Protein AF-A0A1A8JTX3-F1 (afdb_monomer)

InterPro domains:
  IPR001304 C-type lectin-like [PF00059] (5-75)
  IPR001304 C-type lectin-like [PS50041] (1-64)
  IPR016186 C-type lectin-like/link domain superfamily [G3DSA:3.10.100.10] (1-94)
  IPR016187 C-type lectin fold [SSF56436] (4-77)

Solvent-accessible surface area (backbone atoms only — not comparable to full-atom values): 6863 Å² total; per-residue (Å²): 135,81,84,42,38,27,35,62,55,36,30,18,87,81,49,76,64,56,68,42,47,61,62,56,97,86,43,67,63,82,79,86,75,86,52,62,33,91,81,43,76,76,59,63,30,43,29,33,27,30,29,66,43,98,55,58,72,22,30,39,63,40,55,73,84,82,57,84,59,49,78,60,86,88,79,84,58,95,82,64,70,73,72,72,71,78,78,80,79,73,64,87,81,60,78,64,59,95,95,53,82,82,84,82,132

pLDDT: mean 84.7, std 13.83, range [47.62, 97.5]

Foldseek 3Di:
DDWAKEFDQWWQPPLPQDIFHDDDPNDTDDPPDAAADPCPPVGRTATWIATVPPNHRHIYGDHPPPDDHHYDDDDDDPPDPPPPPPPPPDPPPDDDDPPDDDDDD

Secondary structure (DSSP, 8-state):
----EEEEEEE-SSSSS--EEPPBTTBPPP-----BPTT---SSS-EEEEE-STTTT-EEEE-TTT---EE------TT------------TTSPPPTT--PPP-

Nearest PDB structures (foldseek):
  7jpt-assembly1_A  TM=8.589E-01  e=7.351E-07  Homo sapiens
  8k8h-assembly1_A  TM=8.801E-01  e=5.580E-06  Homo sapiens
  7qsr-assembly1_A  TM=8.232E-01  e=6.709E-06  Homo sapiens
  7jpu-assembly1_D  TM=7.967E-01  e=3.019E-06  Homo sapiens
  7jpu-assembly1_C  TM=8.028E-01  e=3.414E-06  Homo sapiens

Organism: Nothobranchius kuhntae (NCBI:txid321403)

Radius of gyration: 17.93 Å; Cα contacts (8 Å, |Δi|>4): 141; chains: 1; bounding box: 40×23×52 Å

Mean predicted aligned error: 8.35 Å

Sequence (105 aa):
NSSLFYWIGLMDQARKGEYSWLPHNGSSLPLTFTNWNKHQPVSTGGCVAMSGGAALGRWEVKDCKSHKALSVCKQSISSYHVSQLPEHHIDAYAPCPPGWESQSE

Structure (mmCIF, N/CA/C/O backbone):
data_AF-A0A1A8JTX3-F1
#
_entry.id   AF-A0A1A8JTX3-F1
#
loop_
_atom_site.group_PDB
_atom_site.id
_atom_site.type_symbol
_atom_site.label_atom_id
_atom_site.label_alt_id
_atom_site.label_comp_id
_atom_site.label_asym_id
_atom_site.label_entity_id
_atom_site.label_seq_id
_atom_site.pdbx_PDB_ins_code
_atom_site.Cartn_x
_atom_site.Cartn_y
_atom_site.Cartn_z
_atom_site.occupancy
_atom_site.B_iso_or_equiv
_atom_site.a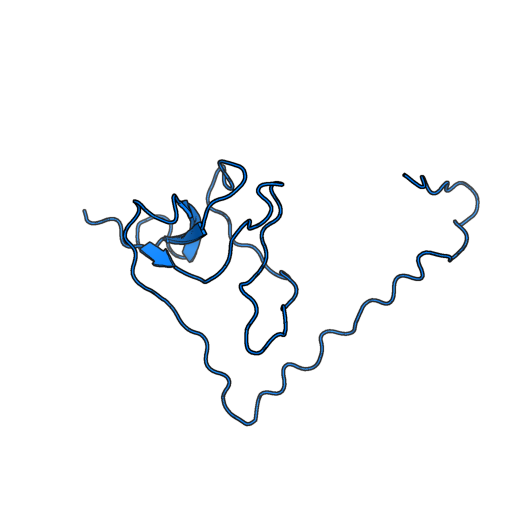uth_seq_id
_atom_site.auth_comp_id
_atom_site.auth_asym_id
_atom_site.auth_atom_id
_atom_site.pdbx_PDB_model_num
ATOM 1 N N . ASN A 1 1 ? -18.515 -5.673 16.742 1.00 47.62 1 ASN A N 1
ATOM 2 C CA . ASN A 1 1 ? -17.543 -6.243 15.790 1.00 47.62 1 ASN A CA 1
ATOM 3 C C . ASN A 1 1 ? -16.593 -5.120 15.394 1.00 47.62 1 ASN A C 1
ATOM 5 O O . ASN A 1 1 ? -17.005 -4.249 14.642 1.00 47.62 1 ASN A O 1
ATOM 9 N N . SER A 1 2 ? -15.422 -5.017 16.028 1.00 54.38 2 SER A N 1
ATOM 10 C CA . SER A 1 2 ? -14.480 -3.918 15.761 1.00 54.38 2 SER A CA 1
ATOM 11 C C . SER A 1 2 ? -13.623 -4.295 14.557 1.00 54.38 2 SER A C 1
ATOM 13 O O . SER A 1 2 ? -12.916 -5.299 14.605 1.00 54.38 2 SER A O 1
ATOM 15 N N . SER A 1 3 ? -13.722 -3.542 13.464 1.00 69.94 3 SER A N 1
ATOM 16 C CA . SER A 1 3 ? -12.886 -3.745 12.281 1.00 69.94 3 SER A CA 1
ATOM 17 C C . SER A 1 3 ? -11.460 -3.300 12.602 1.00 69.94 3 SER A C 1
ATOM 19 O O . SER A 1 3 ? -11.177 -2.105 12.653 1.00 69.94 3 SER A O 1
ATOM 21 N N . LEU A 1 4 ? -10.575 -4.256 12.873 1.00 91.19 4 LEU A N 1
ATOM 22 C CA . LEU A 1 4 ? -9.180 -3.989 13.209 1.00 91.19 4 LEU A CA 1
ATOM 23 C C . LEU A 1 4 ? -8.377 -3.734 11.930 1.00 91.19 4 LEU A C 1
ATOM 25 O O . LEU A 1 4 ? -8.465 -4.519 10.988 1.00 91.19 4 LEU A O 1
ATOM 29 N N . PHE A 1 5 ? -7.594 -2.658 11.901 1.00 96.62 5 PHE A N 1
ATOM 30 C CA . PHE A 1 5 ? -6.755 -2.288 10.762 1.00 96.62 5 PHE A CA 1
ATOM 31 C C . PHE A 1 5 ? -5.334 -1.962 11.209 1.00 96.62 5 PHE A C 1
ATOM 33 O O . PHE A 1 5 ? -5.128 -1.486 12.328 1.00 96.62 5 PHE A O 1
ATOM 40 N N . TYR A 1 6 ? -4.379 -2.167 10.302 1.00 97.38 6 TYR A N 1
ATOM 41 C CA . TYR A 1 6 ? -2.961 -1.902 10.516 1.00 97.38 6 TYR A CA 1
ATOM 42 C C . TYR A 1 6 ? -2.362 -1.132 9.338 1.00 97.38 6 TYR A C 1
ATOM 44 O O . TYR A 1 6 ? -2.363 -1.630 8.216 1.00 97.38 6 TYR A O 1
ATOM 52 N N . TRP A 1 7 ? -1.817 0.057 9.569 1.00 97.50 7 TRP A N 1
ATOM 53 C CA . TRP A 1 7 ? -1.016 0.774 8.583 1.00 97.50 7 TRP A CA 1
ATOM 54 C C . TRP A 1 7 ? 0.259 -0.007 8.263 1.00 97.50 7 TRP A C 1
ATOM 56 O O . TRP A 1 7 ? 0.966 -0.439 9.176 1.00 97.50 7 TRP A O 1
ATOM 66 N N . ILE A 1 8 ? 0.551 -0.156 6.967 1.00 96.25 8 ILE A N 1
ATOM 67 C CA . ILE A 1 8 ? 1.723 -0.906 6.477 1.00 96.25 8 ILE A CA 1
ATOM 68 C C . ILE A 1 8 ? 2.773 -0.031 5.785 1.00 96.25 8 ILE A C 1
ATOM 70 O O . ILE A 1 8 ? 3.781 -0.542 5.319 1.00 96.25 8 ILE A O 1
ATOM 74 N N . GLY A 1 9 ? 2.564 1.286 5.709 1.00 94.75 9 GLY A N 1
ATOM 75 C CA . GLY A 1 9 ? 3.529 2.200 5.089 1.00 94.75 9 GLY A CA 1
ATOM 76 C C . GLY A 1 9 ? 3.588 2.115 3.560 1.00 94.75 9 GLY A C 1
ATOM 77 O O . GLY A 1 9 ? 4.602 2.481 2.979 1.00 94.75 9 GLY A O 1
ATOM 78 N N . LEU A 1 10 ? 2.522 1.640 2.912 1.00 95.69 10 LEU A N 1
ATOM 79 C CA . LEU A 1 10 ? 2.325 1.712 1.463 1.00 95.69 10 LEU A CA 1
ATOM 80 C C . LEU A 1 10 ? 1.337 2.849 1.159 1.00 95.69 10 LEU A C 1
ATOM 82 O O . LEU A 1 10 ? 0.303 2.958 1.829 1.00 95.69 10 LEU A O 1
ATOM 86 N N . MET A 1 11 ? 1.641 3.711 0.188 1.00 94.38 11 MET A N 1
ATOM 87 C CA . MET A 1 11 ? 0.756 4.823 -0.182 1.00 94.38 11 MET A CA 1
ATOM 88 C C . MET A 1 11 ? 0.955 5.277 -1.629 1.00 94.38 11 MET A C 1
ATOM 90 O O . MET A 1 11 ? 2.014 5.065 -2.212 1.00 94.38 11 MET A O 1
ATOM 94 N N . ASP A 1 12 ? -0.051 5.954 -2.177 1.00 93.19 12 ASP A N 1
ATOM 95 C CA . ASP A 1 12 ? 0.058 6.675 -3.447 1.00 93.19 12 ASP A CA 1
ATOM 96 C C . ASP A 1 12 ? 0.301 8.162 -3.150 1.00 93.19 12 ASP A C 1
ATOM 98 O O . ASP A 1 12 ? -0.625 8.926 -2.856 1.00 93.19 12 ASP A O 1
ATOM 102 N N . GLN A 1 13 ? 1.576 8.562 -3.161 1.00 86.69 13 GLN A N 1
ATOM 103 C CA . GLN A 1 13 ? 1.987 9.947 -2.891 1.00 86.69 13 GLN A CA 1
ATOM 104 C C . GLN A 1 13 ? 1.610 10.893 -4.031 1.00 86.69 13 GLN A C 1
ATOM 106 O O . GLN A 1 13 ? 1.200 12.027 -3.779 1.00 86.69 13 GLN A O 1
ATOM 111 N N . ALA A 1 14 ? 1.741 10.430 -5.276 1.00 88.12 14 ALA A N 1
ATOM 112 C CA . ALA A 1 14 ? 1.545 11.251 -6.467 1.00 88.12 14 ALA A CA 1
ATOM 113 C C . ALA A 1 14 ? 0.067 11.389 -6.864 1.00 88.12 14 ALA A C 1
ATOM 115 O O . ALA A 1 14 ? -0.252 12.199 -7.734 1.00 88.12 14 ALA A O 1
ATOM 116 N N . ARG A 1 15 ? -0.830 10.621 -6.229 1.00 88.56 15 ARG A N 1
ATOM 117 C CA . ARG A 1 15 ? -2.255 10.501 -6.574 1.00 88.56 15 ARG A CA 1
ATOM 118 C C . ARG A 1 15 ? -2.470 10.057 -8.021 1.00 88.56 15 ARG A C 1
ATOM 120 O O . ARG A 1 15 ? -3.426 10.486 -8.668 1.00 88.56 15 ARG A O 1
ATOM 127 N N . LYS A 1 16 ? -1.569 9.214 -8.526 1.00 90.88 16 LYS A N 1
ATOM 128 C CA . LYS A 1 16 ? -1.586 8.703 -9.906 1.00 90.88 16 LYS A CA 1
ATOM 129 C C . LYS A 1 16 ? -2.137 7.278 -10.009 1.00 90.88 16 LYS A C 1
ATOM 131 O O . LYS A 1 16 ? -2.260 6.758 -11.108 1.00 90.88 16 LYS A O 1
ATOM 136 N N . GLY A 1 17 ? -2.486 6.660 -8.882 1.00 89.50 17 GLY A N 1
ATOM 137 C CA . GLY A 1 17 ? -2.865 5.248 -8.800 1.00 89.50 17 GLY A CA 1
ATOM 138 C C . GLY A 1 17 ? -1.677 4.306 -8.597 1.00 89.50 17 GLY A C 1
ATOM 139 O O . GLY A 1 17 ? -1.870 3.095 -8.529 1.00 89.50 17 GLY A O 1
ATOM 140 N N . GLU A 1 18 ? -0.464 4.843 -8.461 1.00 91.44 18 GLU A N 1
ATOM 141 C CA . GLU A 1 18 ? 0.749 4.070 -8.206 1.00 91.44 18 GLU A CA 1
ATOM 142 C C . GLU A 1 18 ? 1.090 4.084 -6.719 1.00 91.44 18 GLU A C 1
ATOM 144 O O . GLU A 1 18 ? 1.300 5.135 -6.115 1.00 91.44 18 GLU A O 1
ATOM 149 N N . TYR A 1 19 ? 1.161 2.894 -6.126 1.00 93.62 19 TYR A N 1
ATOM 150 C CA . TYR A 1 19 ? 1.445 2.721 -4.708 1.00 93.62 19 TYR A CA 1
ATOM 151 C C . TYR A 1 19 ? 2.892 2.291 -4.505 1.00 93.62 19 TYR A C 1
ATOM 153 O O . TYR A 1 19 ? 3.335 1.291 -5.070 1.00 93.62 19 TYR A O 1
ATOM 161 N N . SER A 1 20 ? 3.610 3.008 -3.647 1.00 93.50 20 SER A N 1
ATOM 162 C CA . SER A 1 20 ? 4.996 2.708 -3.294 1.00 93.50 20 SER A CA 1
ATOM 163 C C . SER A 1 20 ? 5.181 2.648 -1.783 1.00 93.50 20 SER A C 1
ATOM 165 O O . SER A 1 20 ? 4.408 3.224 -1.004 1.00 93.50 20 SER A O 1
ATOM 167 N N . TRP A 1 21 ? 6.177 1.869 -1.352 1.00 93.25 21 TRP A N 1
ATOM 168 C CA . TRP A 1 21 ? 6.562 1.837 0.052 1.00 93.25 21 TRP A CA 1
ATOM 169 C C . TRP A 1 21 ? 7.120 3.201 0.440 1.00 93.25 21 TRP A C 1
ATOM 171 O O . TRP A 1 21 ? 7.861 3.824 -0.322 1.00 93.25 21 TRP A O 1
ATOM 181 N N . LEU A 1 22 ? 6.794 3.652 1.647 1.00 91.31 22 LEU A N 1
ATOM 182 C CA . LEU A 1 22 ? 7.446 4.812 2.227 1.00 91.31 22 LEU A CA 1
ATOM 183 C C . LEU A 1 22 ? 8.965 4.577 2.260 1.00 91.31 22 LEU A C 1
ATOM 185 O O . LEU A 1 22 ? 9.404 3.498 2.675 1.00 91.31 22 LEU A O 1
ATOM 189 N N . PRO A 1 23 ? 9.772 5.568 1.845 1.00 85.12 23 PRO A N 1
ATOM 190 C CA . PRO A 1 23 ? 11.216 5.425 1.857 1.00 85.12 23 PRO A CA 1
ATOM 191 C C . PRO A 1 23 ? 11.712 5.245 3.293 1.00 85.12 23 PRO A C 1
ATOM 193 O O . PRO A 1 23 ? 11.299 5.960 4.208 1.00 85.12 23 PRO A O 1
ATOM 196 N N . HIS A 1 24 ? 12.633 4.307 3.485 1.00 78.06 24 HIS A N 1
ATOM 197 C CA . HIS A 1 24 ? 13.296 4.062 4.761 1.00 78.06 24 HIS A CA 1
ATOM 198 C C . HIS A 1 24 ? 14.789 4.348 4.593 1.00 78.06 24 HIS A C 1
ATOM 200 O O . HIS A 1 24 ? 15.447 3.753 3.740 1.00 78.06 24 HIS A O 1
ATOM 206 N N . ASN A 1 25 ? 15.331 5.277 5.386 1.00 77.88 25 ASN A N 1
ATOM 207 C CA . ASN A 1 25 ? 16.716 5.758 5.271 1.00 77.88 25 ASN A CA 1
ATOM 208 C C . ASN A 1 25 ? 17.090 6.235 3.851 1.00 77.88 25 ASN A C 1
ATOM 210 O O . ASN A 1 25 ? 18.197 5.996 3.379 1.00 77.88 25 ASN A O 1
ATOM 214 N N . GLY A 1 26 ? 16.147 6.872 3.149 1.00 71.75 26 GLY A N 1
ATOM 215 C CA . GLY A 1 26 ? 16.353 7.372 1.785 1.00 71.75 26 GLY A CA 1
ATOM 216 C C . GLY A 1 26 ? 16.305 6.302 0.688 1.00 71.75 26 GLY A C 1
ATOM 217 O O . GLY A 1 26 ? 16.368 6.653 -0.485 1.00 71.75 26 GLY A O 1
ATOM 218 N N . SER A 1 27 ? 16.144 5.021 1.038 1.00 73.75 27 SER A N 1
ATOM 219 C CA . SER A 1 27 ? 15.948 3.937 0.075 1.00 73.75 27 SER A CA 1
ATOM 220 C C . SER A 1 27 ? 14.461 3.619 -0.082 1.00 73.75 27 SER A C 1
ATOM 222 O O . SER A 1 27 ? 13.742 3.449 0.906 1.00 73.75 27 SER A O 1
ATOM 224 N N . SER A 1 28 ? 14.003 3.542 -1.331 1.00 74.00 28 SER A N 1
ATOM 225 C CA . SER A 1 28 ? 12.694 2.998 -1.688 1.00 74.00 28 SER A CA 1
ATOM 226 C C . SER A 1 28 ? 12.871 1.546 -2.116 1.00 74.00 28 SER A C 1
ATOM 228 O O . SER A 1 28 ? 13.736 1.241 -2.936 1.00 74.00 28 SER A O 1
ATOM 230 N N . LEU A 1 29 ? 12.072 0.646 -1.550 1.00 81.88 29 LEU A N 1
ATOM 231 C CA . LEU A 1 29 ? 12.055 -0.752 -1.967 1.00 81.88 29 LEU A CA 1
ATOM 232 C C . LEU A 1 29 ? 11.008 -0.940 -3.071 1.00 81.88 29 LEU A C 1
ATOM 234 O O . LEU A 1 29 ? 9.916 -0.374 -2.962 1.00 81.88 29 LEU A O 1
ATOM 238 N N . PRO A 1 30 ? 11.286 -1.756 -4.102 1.00 85.19 30 PRO A N 1
ATOM 239 C CA . PRO A 1 30 ? 10.287 -2.066 -5.114 1.00 85.19 30 PRO A CA 1
ATOM 240 C C . PRO A 1 30 ? 9.106 -2.826 -4.494 1.00 85.19 30 PRO A C 1
ATOM 242 O O . PRO A 1 30 ? 9.273 -3.681 -3.616 1.00 85.19 30 PRO A O 1
ATOM 245 N N . LEU A 1 31 ? 7.894 -2.530 -4.964 1.00 89.69 31 LEU A N 1
ATOM 246 C CA . LEU A 1 31 ? 6.696 -3.279 -4.598 1.00 89.69 31 LEU A CA 1
ATOM 247 C C . LEU A 1 31 ? 6.650 -4.589 -5.397 1.00 89.69 31 LEU A C 1
ATOM 249 O O . LEU A 1 31 ? 6.150 -4.630 -6.514 1.00 89.69 31 LEU A O 1
ATOM 253 N N . THR A 1 32 ? 7.190 -5.665 -4.827 1.00 89.81 32 THR A N 1
ATOM 254 C CA . THR A 1 32 ? 7.296 -6.979 -5.496 1.00 89.81 32 THR A CA 1
ATOM 255 C C . THR A 1 32 ? 6.141 -7.932 -5.193 1.00 89.81 32 THR A C 1
ATOM 257 O O . THR A 1 32 ? 5.997 -8.964 -5.841 1.00 89.81 32 THR A O 1
ATOM 260 N N . PHE A 1 33 ? 5.313 -7.609 -4.203 1.00 92.62 33 PHE A N 1
ATOM 261 C CA . PHE A 1 33 ? 4.182 -8.422 -3.777 1.00 92.62 33 PHE A CA 1
ATOM 262 C C . PHE A 1 33 ? 2.986 -7.526 -3.482 1.00 92.62 33 PHE A C 1
ATOM 264 O O . PHE A 1 33 ? 3.147 -6.459 -2.888 1.00 92.62 33 PHE A O 1
ATOM 271 N N . THR A 1 34 ? 1.787 -7.979 -3.857 1.00 95.38 34 THR A N 1
ATOM 272 C CA . THR A 1 34 ? 0.535 -7.300 -3.520 1.00 95.38 34 THR A CA 1
ATOM 273 C C . THR A 1 34 ? -0.495 -8.265 -2.944 1.00 95.38 34 THR A C 1
ATOM 275 O O . THR A 1 34 ? -0.571 -9.422 -3.353 1.00 95.38 34 THR A O 1
ATOM 278 N N . ASN A 1 35 ? -1.295 -7.794 -1.983 1.00 97.25 35 ASN A N 1
ATOM 279 C CA . ASN A 1 35 ? -2.371 -8.585 -1.374 1.00 97.25 35 ASN A CA 1
ATOM 280 C C . ASN A 1 35 ? -3.664 -7.778 -1.198 1.00 97.25 35 ASN A C 1
ATOM 282 O O . ASN A 1 35 ? -4.262 -7.746 -0.120 1.00 97.25 35 ASN A O 1
ATOM 286 N N . TRP A 1 36 ? -4.085 -7.090 -2.255 1.00 97.50 36 TRP A N 1
ATOM 287 C CA . TRP A 1 36 ? -5.294 -6.269 -2.260 1.00 97.50 36 TRP A CA 1
ATOM 288 C C . TRP A 1 36 ? -6.551 -7.057 -1.874 1.00 97.50 36 TRP A C 1
ATOM 290 O O . TRP A 1 36 ? -6.708 -8.233 -2.212 1.00 97.50 36 TRP A O 1
ATOM 300 N N . ASN A 1 37 ? -7.458 -6.403 -1.147 1.00 97.00 37 ASN A N 1
ATOM 301 C CA . ASN A 1 37 ? -8.801 -6.923 -0.927 1.00 97.00 37 ASN A CA 1
ATOM 302 C C . ASN A 1 37 ? -9.627 -6.833 -2.223 1.00 97.00 37 ASN A C 1
ATOM 304 O O . ASN A 1 37 ? -9.252 -6.162 -3.186 1.00 97.00 37 ASN A O 1
ATOM 308 N N . LYS A 1 38 ? -10.780 -7.502 -2.252 1.00 95.19 38 LYS A N 1
ATOM 309 C CA . LYS A 1 38 ? -11.696 -7.451 -3.393 1.00 95.19 38 LYS A CA 1
ATOM 310 C C . LYS A 1 38 ? -12.043 -5.990 -3.726 1.00 95.19 38 LYS A C 1
ATOM 312 O O . LYS A 1 38 ? -12.426 -5.236 -2.835 1.00 95.19 38 LYS A O 1
ATOM 317 N N . HIS A 1 39 ? -11.944 -5.625 -5.006 1.00 94.50 39 HIS A N 1
ATOM 318 C CA . HIS A 1 39 ? -12.233 -4.278 -5.526 1.00 94.50 39 HIS A CA 1
ATOM 319 C C . HIS A 1 39 ? -11.307 -3.158 -5.013 1.00 94.50 39 HIS A C 1
ATOM 321 O O . HIS A 1 39 ? -11.701 -1.997 -5.015 1.00 94.50 39 HIS A O 1
ATOM 327 N N . GLN A 1 40 ? -10.092 -3.487 -4.572 1.00 95.25 40 GLN A N 1
ATOM 328 C CA . GLN A 1 40 ? -9.058 -2.511 -4.215 1.00 95.25 40 GLN A CA 1
ATOM 329 C C . GLN A 1 40 ? -7.956 -2.463 -5.289 1.00 95.25 40 GLN A C 1
ATOM 331 O O . GLN A 1 40 ? -7.716 -3.487 -5.934 1.00 95.25 40 GLN A O 1
ATOM 336 N N . PRO A 1 41 ? -7.250 -1.326 -5.445 1.00 93.62 41 PRO A N 1
ATOM 337 C CA . PRO A 1 41 ? -7.479 -0.036 -4.778 1.00 93.62 41 PRO A CA 1
ATOM 338 C C . PRO A 1 41 ? -8.762 0.668 -5.264 1.00 93.62 41 PRO A C 1
ATOM 340 O O . PRO A 1 41 ? -9.093 0.621 -6.443 1.00 93.62 41 PRO A O 1
ATOM 343 N N . VAL A 1 42 ? -9.502 1.309 -4.348 1.00 85.50 42 VAL A N 1
ATOM 344 C CA . VAL A 1 42 ? -10.806 1.958 -4.648 1.00 85.50 42 VAL A CA 1
ATOM 345 C C . VAL A 1 42 ? -10.704 3.393 -5.171 1.00 85.50 42 VAL A C 1
ATOM 347 O O . VAL A 1 42 ? -11.683 3.928 -5.685 1.00 85.50 42 VAL A O 1
ATOM 350 N N . SER A 1 43 ? -9.556 4.045 -5.005 1.00 82.75 43 SER A N 1
ATOM 351 C CA . SER A 1 43 ? -9.347 5.452 -5.359 1.00 82.75 43 SER A CA 1
ATOM 352 C C . SER A 1 43 ? -7.875 5.710 -5.634 1.00 82.75 43 SER A C 1
ATOM 354 O O . SER A 1 43 ? -7.036 5.033 -5.051 1.00 82.75 43 SER A O 1
ATOM 356 N N . THR A 1 44 ? -7.552 6.724 -6.435 1.00 88.12 44 THR A N 1
ATOM 357 C CA . THR A 1 44 ? -6.185 7.254 -6.493 1.00 88.12 44 THR A CA 1
ATOM 358 C C . THR A 1 44 ? -5.857 8.020 -5.209 1.00 88.12 44 THR A C 1
ATOM 360 O O . THR A 1 44 ? -6.721 8.647 -4.587 1.00 88.12 44 THR A O 1
ATOM 363 N N . GLY A 1 45 ? -4.601 7.959 -4.780 1.00 90.06 45 GLY A N 1
ATOM 364 C CA . GLY A 1 45 ? -4.146 8.486 -3.499 1.00 90.06 45 GLY A CA 1
ATOM 365 C C . GLY A 1 45 ? -4.481 7.591 -2.300 1.00 90.06 45 GLY A C 1
ATOM 366 O O . GLY A 1 45 ? -4.949 6.457 -2.418 1.00 90.06 45 GLY A O 1
ATOM 367 N N . GLY A 1 46 ? -4.235 8.135 -1.108 1.00 94.31 46 GLY A N 1
ATOM 368 C CA . GLY A 1 46 ? -4.555 7.488 0.163 1.00 94.31 46 GLY A CA 1
ATOM 369 C C . GLY A 1 46 ? -3.442 6.595 0.711 1.00 94.31 46 GLY A C 1
ATOM 370 O O . GLY A 1 46 ? -2.375 6.432 0.116 1.00 94.31 46 GLY A O 1
ATOM 371 N N . CYS A 1 47 ? -3.711 6.043 1.892 1.00 95.69 47 CYS A N 1
ATOM 372 C CA . CYS A 1 47 ? -2.793 5.202 2.647 1.00 95.69 47 CYS A CA 1
ATOM 373 C C . CYS A 1 47 ? -3.350 3.785 2.711 1.00 95.69 47 CYS A C 1
ATOM 375 O O . CYS A 1 47 ? -4.564 3.588 2.786 1.00 95.69 47 CYS A O 1
ATOM 377 N N . VAL A 1 48 ? -2.473 2.790 2.697 1.00 96.81 48 VAL A N 1
ATOM 378 C CA . VAL A 1 48 ? -2.890 1.389 2.676 1.00 96.81 48 VAL A CA 1
ATOM 379 C C . VAL A 1 48 ? -2.876 0.813 4.084 1.00 96.81 48 VAL A C 1
ATOM 381 O O . VAL A 1 48 ? -1.862 0.863 4.789 1.00 96.81 48 VAL A O 1
ATOM 384 N N . ALA A 1 49 ? -4.011 0.239 4.474 1.00 96.94 49 ALA A N 1
ATOM 385 C CA . ALA A 1 49 ? -4.177 -0.494 5.717 1.00 96.94 49 ALA A CA 1
ATOM 386 C C . ALA A 1 49 ? -4.467 -1.973 5.441 1.00 96.94 49 ALA A C 1
ATOM 388 O O . ALA A 1 49 ? -5.222 -2.328 4.538 1.00 96.94 49 ALA A O 1
ATOM 389 N N . MET A 1 50 ? -3.888 -2.842 6.257 1.00 97.44 50 MET A N 1
ATOM 390 C CA . MET A 1 50 ? -4.157 -4.272 6.280 1.00 97.44 50 MET A CA 1
ATOM 391 C C . MET A 1 50 ? -5.325 -4.563 7.224 1.00 97.44 50 MET A C 1
ATOM 393 O O . MET A 1 50 ? -5.338 -4.077 8.357 1.00 97.44 50 MET A O 1
ATOM 397 N N . SER A 1 51 ? -6.290 -5.367 6.783 1.00 96.19 51 SER A N 1
ATOM 398 C CA . SER A 1 51 ? -7.414 -5.802 7.615 1.00 96.19 51 SER A CA 1
ATOM 399 C C . SER A 1 51 ? -6.997 -6.924 8.572 1.00 96.19 51 SER A C 1
ATOM 401 O O . SER A 1 51 ? -6.365 -7.900 8.171 1.00 96.19 51 SER A O 1
ATOM 403 N N . GLY A 1 52 ? -7.365 -6.786 9.845 1.00 93.62 52 GLY A N 1
ATOM 404 C CA . GLY A 1 52 ? -7.249 -7.805 10.893 1.00 93.62 52 GLY A CA 1
ATOM 405 C C . GLY A 1 52 ? -8.549 -8.571 11.160 1.00 93.62 52 GLY A C 1
ATOM 406 O O . GLY A 1 52 ? -8.602 -9.375 12.085 1.00 93.62 52 GLY A O 1
ATOM 407 N N . GLY A 1 53 ? -9.617 -8.275 10.411 1.00 91.00 53 GLY A N 1
ATOM 408 C CA . GLY A 1 53 ? -10.942 -8.873 10.585 1.00 91.00 53 GLY A CA 1
ATOM 409 C C . GLY A 1 53 ? -11.204 -10.040 9.631 1.00 91.00 53 GLY A C 1
ATOM 410 O O . GLY A 1 53 ? -10.319 -10.829 9.321 1.00 91.00 53 GLY A O 1
ATOM 411 N N . ALA A 1 54 ? -12.434 -10.127 9.115 1.00 90.81 54 ALA A N 1
ATOM 412 C CA . ALA A 1 54 ? -12.856 -11.193 8.197 1.00 90.81 54 ALA A CA 1
ATOM 413 C C . ALA A 1 54 ? -12.009 -11.281 6.910 1.00 90.81 54 ALA A C 1
ATOM 415 O O . ALA A 1 54 ? -11.873 -12.355 6.334 1.00 90.81 54 ALA A O 1
ATOM 416 N N . ALA A 1 55 ? -11.419 -10.165 6.474 1.00 93.75 55 ALA A N 1
ATOM 417 C CA . ALA A 1 55 ? -10.506 -10.103 5.336 1.00 93.75 55 ALA A CA 1
ATOM 418 C C . ALA A 1 55 ? -9.033 -10.099 5.787 1.00 93.75 55 ALA A C 1
ATOM 420 O O . ALA A 1 55 ? -8.239 -9.298 5.300 1.00 93.75 55 ALA A O 1
ATOM 421 N N . LEU A 1 56 ? -8.682 -10.961 6.746 1.00 94.56 56 LEU A N 1
ATOM 422 C CA . LEU A 1 56 ? -7.367 -10.989 7.388 1.00 94.56 56 LEU A CA 1
ATOM 423 C C . LEU A 1 56 ? -6.214 -10.928 6.373 1.00 94.56 56 LEU A C 1
ATOM 425 O O . LEU A 1 56 ? -6.153 -11.705 5.420 1.00 94.56 56 LEU A O 1
ATOM 429 N N . GLY A 1 57 ? -5.292 -9.991 6.585 1.00 95.12 57 GLY A N 1
ATOM 430 C CA . GLY A 1 57 ? -4.099 -9.816 5.760 1.00 95.12 57 GLY A CA 1
ATOM 431 C C . GLY A 1 57 ? -4.329 -9.081 4.437 1.00 95.12 57 GLY A C 1
ATOM 432 O O . GLY A 1 57 ? -3.348 -8.705 3.791 1.00 95.12 57 GLY A O 1
ATOM 433 N N . ARG A 1 58 ? -5.584 -8.854 4.023 1.00 97.38 58 ARG A N 1
ATOM 434 C CA . ARG A 1 58 ? -5.911 -8.142 2.780 1.00 97.38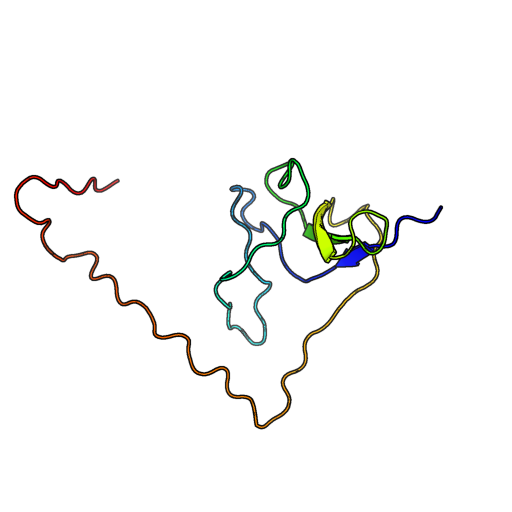 58 ARG A CA 1
ATOM 435 C C . ARG A 1 58 ? -5.755 -6.636 2.940 1.00 97.38 58 ARG A C 1
ATOM 437 O O . ARG A 1 58 ? -5.992 -6.086 4.017 1.00 97.38 58 ARG A O 1
ATOM 444 N N . TRP A 1 59 ? -5.353 -5.979 1.859 1.00 97.31 59 TRP A N 1
ATOM 445 C CA . TRP A 1 59 ? -5.021 -4.557 1.847 1.00 97.31 59 TRP A CA 1
ATOM 446 C C . TRP A 1 59 ? -6.165 -3.714 1.300 1.00 97.31 59 TRP A C 1
ATOM 448 O O . TRP A 1 59 ? -6.775 -4.055 0.286 1.00 97.31 59 TRP A O 1
ATOM 458 N N . GLU A 1 60 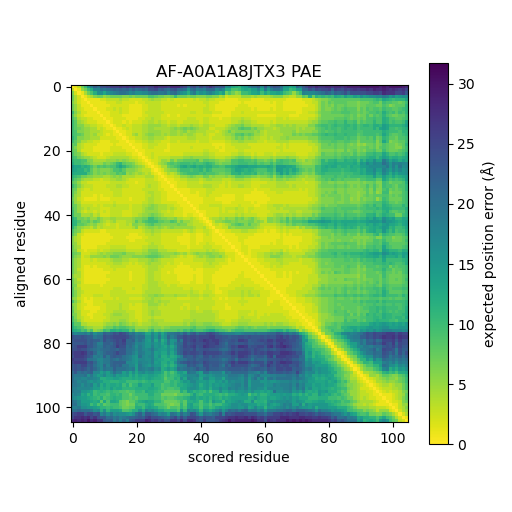? -6.428 -2.593 1.955 1.00 96.56 60 GLU A N 1
ATOM 459 C CA . GLU A 1 60 ? -7.452 -1.630 1.570 1.00 96.56 60 GLU A CA 1
ATOM 460 C C . GLU A 1 60 ? -6.885 -0.214 1.604 1.00 96.56 60 GLU A C 1
ATOM 462 O O . GLU A 1 60 ? -6.132 0.146 2.510 1.00 96.56 60 GLU A O 1
ATOM 467 N N . VAL A 1 61 ? -7.287 0.606 0.637 1.00 96.31 61 VAL A N 1
ATOM 468 C CA . VAL A 1 61 ? -6.999 2.039 0.639 1.00 96.31 61 VAL A CA 1
ATOM 469 C C . VAL A 1 61 ? -7.947 2.729 1.614 1.00 96.31 61 VAL A C 1
ATOM 471 O O . VAL A 1 61 ? -9.164 2.518 1.590 1.00 96.31 61 VAL A O 1
ATOM 474 N N . LYS A 1 62 ? -7.378 3.552 2.492 1.00 95.25 62 LYS A N 1
ATOM 475 C CA . LYS A 1 62 ? -8.085 4.355 3.488 1.00 95.25 62 LYS A CA 1
ATOM 476 C C . LYS A 1 62 ? -7.578 5.792 3.450 1.00 95.25 62 LYS A C 1
ATOM 478 O O . LYS A 1 62 ? -6.455 6.076 3.030 1.00 95.25 62 LYS A O 1
ATOM 483 N N . ASP A 1 63 ? -8.415 6.707 3.922 1.00 94.06 63 ASP A N 1
ATOM 484 C CA . ASP A 1 63 ? -8.020 8.101 4.065 1.00 94.06 63 ASP A CA 1
ATOM 485 C C . ASP A 1 63 ? -6.959 8.242 5.166 1.00 94.06 63 ASP A C 1
ATOM 487 O O . ASP A 1 63 ? -7.186 7.866 6.317 1.00 94.06 63 ASP A O 1
ATOM 491 N N . CYS A 1 64 ? -5.803 8.801 4.807 1.00 93.25 64 CYS A N 1
ATOM 492 C CA . CYS A 1 64 ? -4.645 8.901 5.696 1.00 93.25 64 CYS A CA 1
ATOM 493 C C . CYS A 1 64 ? -4.903 9.730 6.965 1.00 93.25 64 CYS A C 1
ATOM 495 O O . CYS A 1 64 ? -4.171 9.580 7.940 1.00 93.25 64 CYS A O 1
ATOM 497 N N . LYS A 1 65 ? -5.869 10.662 6.941 1.00 93.25 65 LYS A N 1
ATOM 498 C CA . LYS A 1 65 ? -6.062 11.661 8.006 1.00 93.25 65 LYS A CA 1
ATOM 499 C C . LYS A 1 65 ? -7.216 11.308 8.939 1.00 93.25 65 LYS A C 1
ATOM 501 O O . LYS A 1 65 ? -7.136 11.560 10.137 1.00 93.25 65 LYS A O 1
ATOM 506 N N . SER A 1 66 ? -8.295 10.768 8.384 1.00 94.44 66 SER A N 1
ATOM 507 C CA . SER A 1 66 ? -9.551 10.505 9.089 1.00 94.44 66 SER A CA 1
ATOM 508 C C . SER A 1 66 ? -9.699 9.054 9.541 1.00 94.44 66 SER A C 1
ATOM 510 O O . SER A 1 66 ? -10.394 8.795 10.526 1.00 94.44 66 SER A O 1
ATOM 512 N N . HIS A 1 67 ? -9.041 8.100 8.874 1.00 94.62 67 HIS A N 1
ATOM 513 C CA . HIS A 1 67 ? -9.091 6.701 9.284 1.00 94.62 67 HIS A CA 1
ATOM 514 C C . HIS A 1 67 ? -8.109 6.422 10.428 1.00 94.62 67 HIS A C 1
ATOM 516 O O . HIS A 1 67 ? -6.959 6.856 10.405 1.00 94.62 67 HIS A O 1
ATOM 522 N N . LYS A 1 68 ? -8.553 5.657 11.428 1.00 94.50 68 LYS A N 1
ATOM 523 C CA . LYS A 1 68 ? -7.710 5.210 12.543 1.00 94.50 68 LYS A CA 1
ATOM 524 C C . LYS A 1 68 ? -7.380 3.733 12.374 1.00 94.50 68 LYS A C 1
ATOM 526 O O . LYS A 1 68 ? -8.282 2.917 12.221 1.00 94.50 68 LYS A O 1
ATOM 531 N N . ALA A 1 69 ? -6.099 3.406 12.466 1.00 96.19 69 ALA A N 1
ATOM 532 C CA . ALA A 1 69 ? -5.584 2.046 12.437 1.00 96.19 69 ALA A CA 1
ATOM 533 C C . ALA A 1 69 ? -4.373 1.938 13.376 1.00 96.19 69 ALA A C 1
ATOM 535 O O . ALA A 1 69 ? -3.761 2.948 13.733 1.00 96.19 69 ALA A O 1
ATOM 536 N N . LEU A 1 70 ? -4.048 0.714 13.785 1.00 96.12 70 LEU A N 1
ATOM 537 C CA . LEU A 1 70 ? -2.780 0.395 14.441 1.00 96.12 70 LEU A CA 1
ATOM 538 C C . LEU A 1 70 ? -1.633 0.486 13.423 1.00 96.12 70 LEU A C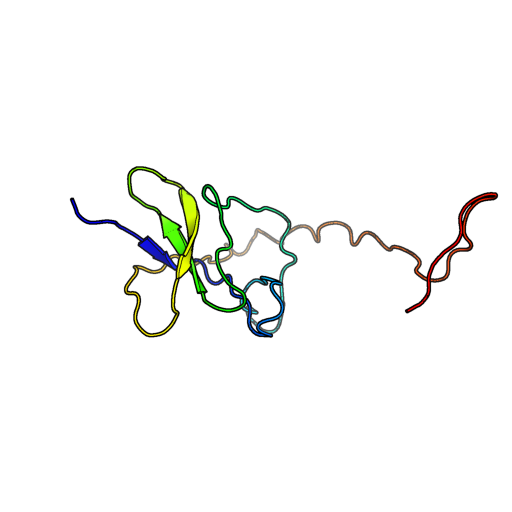 1
ATOM 540 O O . LEU A 1 70 ? -1.879 0.669 12.235 1.00 96.12 70 LEU A O 1
ATOM 544 N N . SER A 1 71 ? -0.387 0.322 13.858 1.00 94.50 71 SER A N 1
ATOM 545 C CA . SER A 1 71 ? 0.782 0.386 12.970 1.00 94.50 71 SER A CA 1
ATOM 546 C C . SER A 1 71 ? 1.612 -0.886 13.063 1.00 94.50 71 SER A C 1
ATOM 548 O O . SER A 1 71 ? 1.795 -1.427 14.153 1.00 94.50 71 SER A O 1
ATOM 550 N N . VAL A 1 72 ? 2.136 -1.344 11.926 1.00 92.50 72 VAL A N 1
ATOM 551 C CA . VAL A 1 72 ? 3.103 -2.447 11.855 1.00 92.50 72 VAL A CA 1
ATOM 552 C C . VAL A 1 72 ? 4.414 -1.906 11.299 1.00 92.50 72 VAL A C 1
ATOM 554 O O . VAL A 1 72 ? 4.436 -1.290 10.237 1.00 92.50 72 VAL A O 1
ATOM 557 N N . CYS A 1 73 ? 5.510 -2.152 12.016 1.00 89.94 73 CYS A N 1
ATOM 558 C CA . CYS A 1 73 ? 6.850 -1.721 11.628 1.00 89.94 73 CYS A CA 1
ATOM 559 C C . CYS A 1 73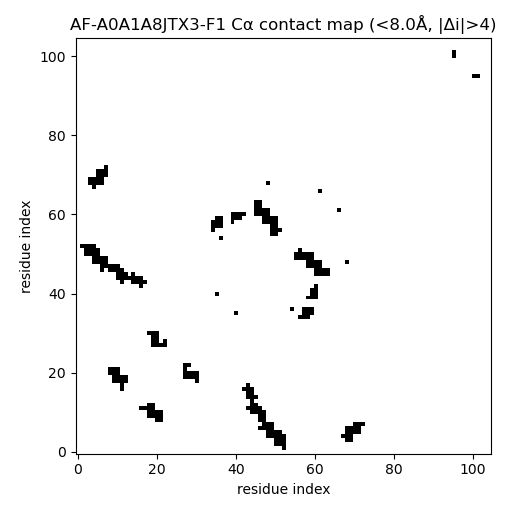 ? 7.712 -2.928 11.250 1.00 89.94 73 CYS A C 1
ATOM 561 O O . CYS A 1 73 ? 7.592 -4.003 11.838 1.00 89.94 73 CYS A O 1
ATOM 563 N N . LYS A 1 74 ? 8.628 -2.728 10.302 1.00 86.50 74 LYS A N 1
ATOM 564 C CA . LYS A 1 74 ? 9.678 -3.688 9.954 1.00 86.50 74 LYS A CA 1
ATOM 565 C C . LYS A 1 74 ? 11.009 -3.163 10.483 1.00 86.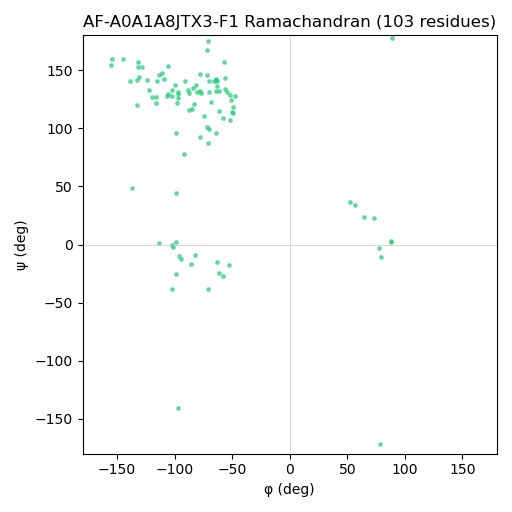50 74 LYS A C 1
ATOM 567 O O . LYS A 1 74 ? 11.392 -2.046 10.153 1.00 86.50 74 LYS A O 1
ATOM 572 N N . GLN A 1 75 ? 11.730 -3.984 11.237 1.00 84.44 75 GLN A N 1
ATOM 573 C CA . GLN A 1 75 ? 13.104 -3.709 11.650 1.00 84.44 75 GLN A CA 1
ATOM 574 C C . GLN A 1 75 ? 14.011 -4.812 11.106 1.00 84.44 75 GLN A C 1
ATOM 576 O O . GLN A 1 75 ? 13.734 -5.997 11.286 1.00 84.44 75 GLN A O 1
ATOM 581 N N . SER A 1 76 ? 15.076 -4.432 10.402 1.00 79.19 76 SER A N 1
ATOM 582 C CA . SER A 1 76 ? 16.084 -5.383 9.938 1.00 79.19 76 SER A CA 1
ATOM 583 C C . SER A 1 76 ? 16.895 -5.909 11.119 1.00 79.19 76 SER A C 1
ATOM 585 O O . SER A 1 76 ? 17.407 -5.125 11.919 1.00 79.19 76 SER A O 1
ATOM 587 N N . ILE A 1 77 ? 17.056 -7.226 11.195 1.00 82.62 77 ILE A N 1
ATOM 588 C CA . ILE A 1 77 ? 18.016 -7.867 12.096 1.00 82.62 77 ILE A CA 1
ATOM 589 C C . ILE A 1 77 ? 19.372 -7.854 11.373 1.00 82.62 77 ILE A C 1
ATOM 591 O O . ILE A 1 77 ? 19.418 -8.128 10.175 1.00 82.62 77 ILE A O 1
ATOM 595 N N . SER A 1 78 ? 20.450 -7.482 12.070 1.00 68.81 78 SER A N 1
ATOM 596 C CA . SER A 1 78 ? 21.744 -7.035 11.508 1.00 68.81 78 SER A CA 1
ATOM 597 C C . SER A 1 78 ? 22.421 -7.947 10.473 1.00 68.81 78 SER A C 1
ATOM 599 O O . SER A 1 78 ? 23.298 -7.480 9.756 1.00 68.81 78 SER A O 1
ATOM 601 N N . SER A 1 79 ? 22.039 -9.220 10.369 1.00 58.47 79 SER A N 1
ATOM 602 C CA . SER A 1 79 ? 22.604 -10.195 9.427 1.00 58.47 79 SER A CA 1
ATOM 603 C C . SER A 1 79 ? 21.803 -10.370 8.132 1.00 58.47 79 SER A C 1
ATOM 605 O O . SER A 1 79 ? 22.285 -11.015 7.203 1.00 58.47 79 SER A O 1
ATOM 607 N N . TYR A 1 80 ? 20.591 -9.813 8.041 1.00 54.59 80 TYR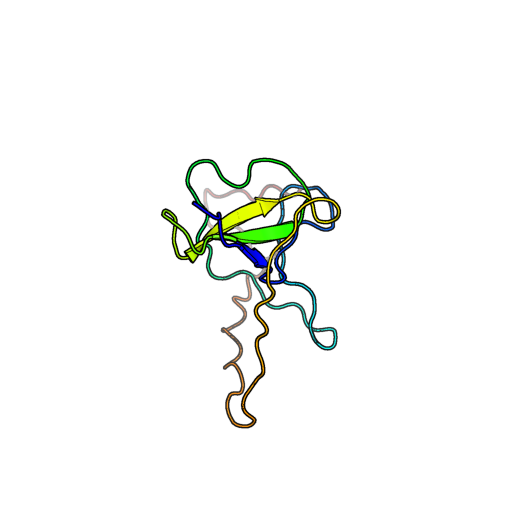 A N 1
ATOM 608 C CA . TYR A 1 80 ? 19.757 -9.930 6.848 1.00 54.59 80 TYR A CA 1
ATOM 609 C C . TYR A 1 80 ? 20.020 -8.746 5.917 1.00 54.59 80 TYR A C 1
ATOM 611 O O . TYR A 1 80 ? 19.240 -7.794 5.837 1.00 54.59 80 TYR A O 1
ATOM 619 N N . HIS A 1 81 ? 21.137 -8.804 5.191 1.00 57.12 81 HIS A N 1
ATOM 620 C CA . HIS A 1 81 ? 21.210 -8.075 3.935 1.00 57.12 81 HIS A CA 1
ATOM 621 C C . HIS A 1 81 ? 20.119 -8.665 3.050 1.00 57.12 81 HIS A C 1
ATOM 623 O O . HIS A 1 81 ? 20.163 -9.849 2.721 1.00 57.12 81 HIS A O 1
ATOM 629 N N . VAL A 1 82 ? 19.106 -7.861 2.717 1.00 56.56 82 VAL A N 1
ATOM 630 C CA . VAL A 1 82 ? 18.214 -8.185 1.603 1.00 56.56 82 VAL A CA 1
ATOM 631 C C . VAL A 1 82 ? 19.163 -8.449 0.447 1.00 56.56 82 VAL A C 1
ATOM 633 O O . VAL A 1 82 ? 19.830 -7.513 0.006 1.00 56.56 82 VAL A O 1
ATOM 636 N N . SER A 1 83 ? 19.318 -9.716 0.041 1.00 51.28 83 SER A N 1
ATOM 637 C CA . SER A 1 83 ? 20.035 -10.037 -1.188 1.00 51.28 83 SER A CA 1
ATOM 638 C C . SER A 1 83 ? 19.395 -9.132 -2.217 1.00 51.28 83 SER A C 1
ATOM 640 O O . SER A 1 83 ? 18.175 -9.230 -2.387 1.00 51.28 83 SER A O 1
ATOM 642 N N . GLN A 1 84 ? 20.152 -8.173 -2.757 1.00 55.12 84 GLN A N 1
ATOM 643 C CA . GLN A 1 84 ? 19.611 -7.238 -3.730 1.00 55.12 84 GLN A CA 1
ATOM 644 C C . GLN A 1 84 ? 18.901 -8.110 -4.753 1.00 55.12 84 GLN A C 1
ATOM 646 O O . GLN A 1 84 ? 19.531 -8.982 -5.355 1.00 55.12 84 GLN A O 1
ATOM 651 N N . LEU A 1 85 ? 17.568 -7.994 -4.810 1.00 54.03 85 LEU A N 1
ATOM 652 C CA . LEU A 1 85 ? 16.795 -8.697 -5.818 1.00 54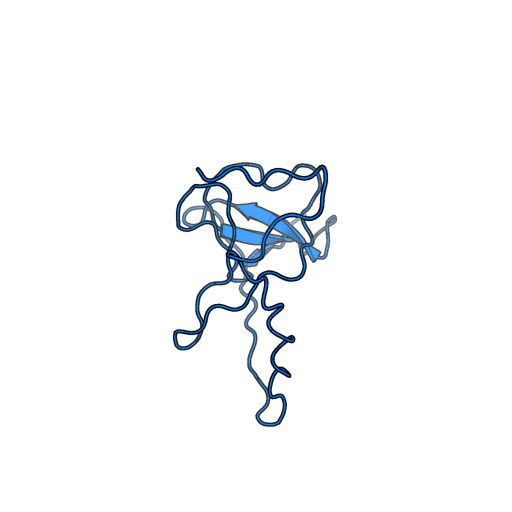.03 85 LEU A CA 1
ATOM 653 C C . LEU A 1 85 ? 17.499 -8.322 -7.122 1.00 54.03 85 LEU A C 1
ATOM 655 O O . LEU A 1 85 ? 17.734 -7.120 -7.285 1.00 54.03 85 LEU A O 1
ATOM 659 N N . PRO A 1 86 ? 17.951 -9.282 -7.949 1.00 55.53 86 PRO A N 1
ATOM 660 C CA . PRO A 1 86 ? 18.735 -8.944 -9.124 1.00 55.53 86 PRO A CA 1
ATOM 661 C C . PRO A 1 86 ? 17.987 -7.845 -9.866 1.00 55.53 86 PRO A C 1
ATOM 663 O O . PRO A 1 86 ? 16.820 -8.027 -10.220 1.00 55.53 86 PRO A O 1
ATOM 666 N N . GLU A 1 87 ? 18.616 -6.674 -9.996 1.00 56.78 87 GLU A N 1
ATOM 667 C CA . GLU A 1 87 ? 18.065 -5.617 -10.825 1.00 56.78 87 GLU A CA 1
ATOM 668 C C . GLU A 1 87 ? 17.941 -6.234 -12.213 1.00 56.78 87 GLU A C 1
ATOM 670 O O . GLU A 1 87 ? 18.942 -6.555 -12.864 1.00 56.78 87 GLU A O 1
ATOM 675 N N . HIS A 1 88 ? 16.701 -6.493 -12.627 1.00 58.94 88 HIS A N 1
ATOM 676 C CA . HIS A 1 88 ? 16.409 -6.817 -14.006 1.00 58.94 88 HIS A CA 1
ATOM 677 C C . HIS A 1 88 ? 16.779 -5.573 -14.807 1.00 58.94 88 HIS A C 1
ATOM 679 O O . HIS A 1 88 ? 16.020 -4.612 -14.888 1.00 58.94 88 HIS A O 1
ATOM 685 N N . HIS A 1 89 ? 17.994 -5.584 -15.339 1.00 60.09 89 HIS A N 1
ATOM 686 C CA . HIS A 1 89 ? 18.504 -4.587 -16.255 1.00 60.09 89 HIS A CA 1
ATOM 687 C C . HIS A 1 89 ? 17.772 -4.793 -17.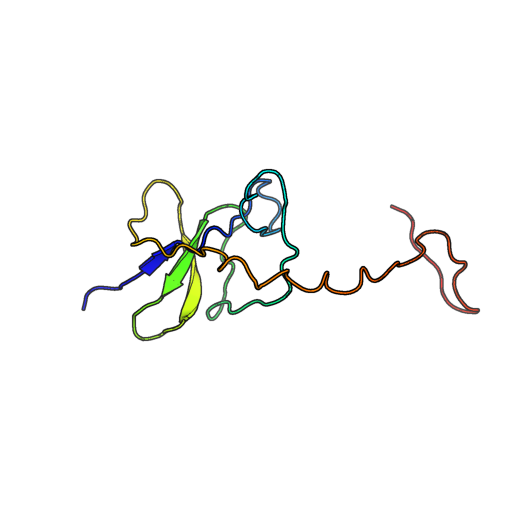577 1.00 60.09 89 HIS A C 1
ATOM 689 O O . HIS A 1 89 ? 18.195 -5.561 -18.438 1.00 60.09 89 HIS A O 1
ATOM 695 N N . ILE A 1 90 ? 16.610 -4.156 -17.699 1.00 69.81 90 ILE A N 1
ATOM 696 C CA . ILE A 1 90 ? 15.979 -3.968 -18.996 1.00 69.81 90 ILE A CA 1
ATOM 697 C C . ILE A 1 90 ? 16.778 -2.873 -19.692 1.00 69.81 90 ILE A C 1
ATOM 699 O O . ILE A 1 90 ? 16.768 -1.719 -19.265 1.00 69.81 90 ILE A O 1
ATOM 703 N N . ASP A 1 91 ? 17.505 -3.254 -20.738 1.00 77.44 91 ASP A N 1
ATOM 704 C CA . ASP A 1 91 ? 18.129 -2.292 -21.634 1.00 77.44 91 ASP A CA 1
ATOM 705 C C . ASP A 1 91 ? 17.025 -1.606 -22.444 1.00 77.44 91 ASP A C 1
ATOM 707 O O . ASP A 1 91 ? 16.496 -2.160 -23.407 1.00 77.44 91 ASP A O 1
ATOM 711 N N . ALA A 1 92 ? 16.654 -0.401 -22.012 1.00 74.81 92 ALA A N 1
ATOM 712 C CA . ALA A 1 92 ? 15.631 0.415 -22.655 1.00 74.81 92 ALA A CA 1
ATOM 713 C C . ALA A 1 92 ? 16.002 0.826 -24.092 1.00 74.81 92 ALA A C 1
ATOM 715 O O . ALA A 1 92 ? 15.130 1.264 -24.839 1.00 74.81 92 ALA A O 1
ATOM 716 N N . TYR A 1 93 ? 17.275 0.687 -24.479 1.00 79.00 93 TYR A N 1
ATOM 717 C CA . TYR A 1 93 ? 17.774 1.013 -25.814 1.00 79.00 93 TYR A CA 1
ATOM 718 C C . TYR A 1 93 ? 17.988 -0.226 -26.687 1.00 79.00 93 TYR A C 1
ATOM 720 O O . TYR A 1 93 ? 18.395 -0.090 -27.845 1.00 79.00 93 TYR A O 1
ATOM 728 N N . ALA A 1 94 ? 17.726 -1.429 -26.165 1.00 83.31 94 ALA A N 1
ATOM 729 C CA . ALA A 1 94 ? 17.848 -2.644 -26.950 1.00 83.31 94 ALA A CA 1
ATOM 730 C C . ALA A 1 94 ? 16.873 -2.603 -28.142 1.00 83.31 94 ALA A C 1
ATOM 732 O O . ALA A 1 94 ? 15.688 -2.301 -27.965 1.00 83.31 94 ALA A O 1
ATOM 733 N N . PRO A 1 95 ? 17.339 -2.916 -29.365 1.00 85.12 95 PRO A N 1
ATOM 734 C CA . PRO A 1 95 ? 16.472 -2.931 -30.531 1.00 85.12 95 PRO A CA 1
ATOM 735 C C . PRO A 1 95 ? 15.404 -4.017 -30.391 1.00 85.12 95 PRO A C 1
ATOM 737 O O . PRO A 1 95 ? 15.672 -5.127 -29.920 1.00 85.12 95 PRO A O 1
ATOM 740 N N . CYS A 1 96 ? 14.191 -3.710 -30.845 1.00 86.25 96 CYS A N 1
ATOM 741 C CA . CYS A 1 96 ? 13.111 -4.683 -30.873 1.00 86.25 96 CYS A CA 1
ATOM 742 C C . CYS A 1 96 ? 13.455 -5.860 -31.809 1.00 86.25 96 CYS A C 1
ATOM 744 O O . CYS A 1 96 ? 14.011 -5.644 -32.892 1.00 86.25 96 CYS A O 1
ATOM 746 N N . PRO A 1 97 ? 13.114 -7.108 -31.437 1.00 89.31 97 PRO A N 1
ATOM 747 C CA . PRO A 1 97 ? 13.212 -8.247 -32.346 1.00 89.31 97 PRO A CA 1
ATOM 748 C C . PRO A 1 97 ? 12.383 -8.028 -33.627 1.00 89.31 97 PRO A C 1
ATOM 750 O O . PRO A 1 97 ? 11.406 -7.276 -33.598 1.00 89.31 97 PRO A O 1
ATOM 753 N N . PRO A 1 98 ? 12.696 -8.711 -34.746 1.00 91.81 98 PRO A N 1
ATOM 754 C CA . PRO A 1 98 ? 11.922 -8.582 -35.980 1.00 91.81 98 PRO A CA 1
ATOM 755 C C . PRO A 1 98 ? 10.419 -8.803 -35.754 1.00 91.81 98 PRO A C 1
ATOM 757 O O . PRO A 1 98 ? 10.017 -9.810 -35.171 1.00 91.81 98 PRO A O 1
ATOM 760 N N . GLY A 1 99 ? 9.594 -7.862 -36.222 1.00 91.19 99 GLY A N 1
ATOM 761 C CA . GLY A 1 99 ? 8.137 -7.887 -36.048 1.00 91.19 99 GLY A CA 1
ATOM 762 C C . GLY A 1 99 ? 7.617 -7.242 -34.756 1.00 91.19 99 GLY A C 1
ATOM 763 O O . GLY A 1 99 ? 6.408 -7.249 -34.542 1.00 91.19 99 GLY A O 1
ATOM 764 N N . TRP A 1 100 ? 8.493 -6.682 -33.917 1.00 89.25 100 TRP A N 1
ATOM 765 C CA . TRP A 1 100 ? 8.128 -5.893 -32.737 1.00 89.25 100 TRP A CA 1
ATOM 766 C C . TRP A 1 100 ? 8.457 -4.414 -32.955 1.00 89.25 100 TRP A C 1
ATOM 768 O O . TRP A 1 100 ? 9.499 -4.082 -33.516 1.00 89.25 100 TRP A O 1
ATOM 778 N N . GLU A 1 101 ? 7.593 -3.532 -32.461 1.00 87.12 101 GLU A N 1
ATOM 779 C CA . GLU A 1 101 ? 7.794 -2.082 -32.465 1.00 87.12 101 GLU A CA 1
ATOM 780 C C . GLU A 1 101 ? 7.722 -1.564 -31.025 1.00 87.12 101 GLU A C 1
ATOM 782 O O . GLU A 1 101 ? 6.807 -1.919 -30.277 1.00 87.12 101 GLU A O 1
ATOM 787 N N . SER A 1 102 ? 8.678 -0.726 -30.622 1.00 81.94 102 SER A N 1
ATOM 788 C CA . SER A 1 102 ? 8.597 0.018 -29.365 1.00 81.94 102 SER A CA 1
ATOM 789 C C . SER A 1 102 ? 7.855 1.326 -29.601 1.00 81.94 102 SER A C 1
ATOM 791 O O . SER A 1 102 ? 8.226 2.090 -30.492 1.00 81.94 102 SER A O 1
ATOM 793 N N . GLN A 1 103 ? 6.865 1.626 -28.768 1.00 73.31 103 GLN A N 1
ATOM 794 C CA . GLN A 1 103 ? 6.316 2.975 -28.697 1.00 73.31 103 GLN A CA 1
ATOM 795 C C . GLN A 1 103 ? 7.136 3.774 -27.686 1.00 73.31 103 GLN A C 1
ATOM 797 O O . GLN A 1 103 ? 7.184 3.427 -26.508 1.00 73.31 103 GLN A O 1
ATOM 802 N N . SER A 1 104 ? 7.814 4.815 -28.160 1.00 63.50 104 SER A N 1
ATOM 803 C CA . SER A 1 104 ? 8.303 5.897 -27.309 1.00 63.50 104 SER A CA 1
ATOM 804 C C . SER A 1 104 ? 7.155 6.886 -27.098 1.00 63.50 104 SER A C 1
ATOM 806 O O . SER A 1 104 ? 6.631 7.394 -28.092 1.00 63.50 104 SER A O 1
ATOM 808 N N . GLU A 1 105 ? 6.758 7.124 -25.845 1.00 50.59 105 GLU A N 1
ATOM 809 C CA . GLU A 1 105 ? 5.894 8.261 -25.471 1.00 50.59 105 GLU A CA 1
ATOM 810 C C . GLU A 1 105 ? 6.598 9.609 -25.677 1.00 50.59 105 GLU A C 1
ATOM 812 O O . GLU A 1 105 ? 7.826 9.689 -25.432 1.00 50.59 105 GLU A O 1
#